Protein AF-A0AAJ1WZ90-F1 (afdb_monomer_lite)

Secondary structure (DSSP, 8-state):
-HHHHHHIIIII---SSHHHHHHHHHHHHHIIIII--BGGGTTB-HHHHHHHHHHH-GGG-SS-GGGGS-------SSS--------

Organism: NCBI:txid269660

Radius of gyration: 16.78 Å; chains: 1; bounding box: 38×35×43 Å

Structure (mmCIF, N/CA/C/O backbone):
data_AF-A0AAJ1WZ90-F1
#
_entry.id   AF-A0AAJ1WZ90-F1
#
loop_
_atom_site.group_PDB
_atom_site.id
_atom_site.type_symbol
_atom_site.label_atom_id
_atom_site.label_alt_id
_atom_site.label_comp_id
_atom_site.label_asym_id
_atom_site.label_entity_id
_atom_site.label_seq_id
_atom_site.pdbx_PDB_ins_code
_atom_site.Cartn_x
_atom_site.Cartn_y
_atom_site.Cartn_z
_atom_site.occupancy
_a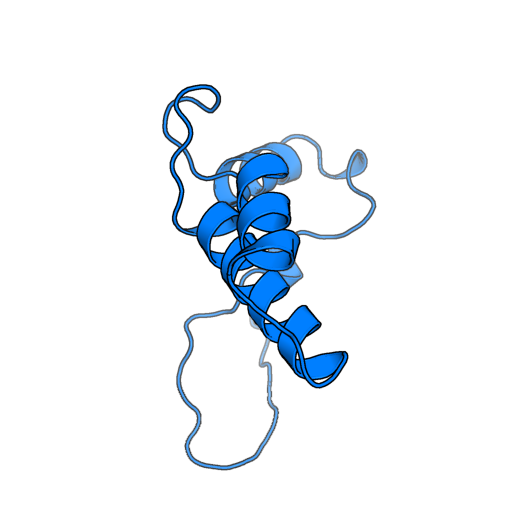tom_site.B_iso_or_equiv
_atom_site.auth_seq_id
_atom_site.auth_comp_id
_atom_site.auth_asym_id
_atom_site.auth_atom_id
_atom_site.pdbx_PDB_model_num
ATOM 1 N N . MET A 1 1 ? -6.210 6.065 -8.077 1.00 77.06 1 MET A N 1
ATOM 2 C CA . MET A 1 1 ? -5.167 5.022 -8.141 1.00 77.06 1 MET A CA 1
ATOM 3 C C . MET A 1 1 ? -5.222 4.206 -9.427 1.00 77.06 1 MET A C 1
ATOM 5 O O . MET A 1 1 ? -4.175 4.059 -10.036 1.00 77.06 1 MET A O 1
ATOM 9 N N . ASN A 1 2 ? -6.397 3.762 -9.897 1.00 78.12 2 ASN A N 1
ATOM 10 C CA . ASN A 1 2 ? -6.505 3.021 -11.169 1.00 78.12 2 ASN A CA 1
ATOM 11 C C . ASN A 1 2 ? -5.861 3.745 -12.355 1.00 78.12 2 ASN A C 1
ATOM 13 O O . ASN A 1 2 ? -5.142 3.122 -13.122 1.00 78.12 2 ASN A O 1
ATOM 17 N N . ARG A 1 3 ? -6.032 5.071 -12.454 1.00 84.62 3 ARG A N 1
ATOM 18 C CA . ARG A 1 3 ? -5.322 5.874 -13.459 1.00 84.62 3 ARG A CA 1
ATOM 19 C C . ARG A 1 3 ? -3.796 5.809 -13.302 1.00 84.62 3 ARG A C 1
ATOM 21 O O . ARG A 1 3 ? -3.118 5.593 -14.286 1.00 84.62 3 ARG A O 1
ATOM 28 N N . THR A 1 4 ? -3.263 5.944 -12.086 1.00 81.25 4 THR A N 1
ATOM 29 C CA . THR A 1 4 ? -1.814 5.891 -11.808 1.00 81.25 4 THR A CA 1
ATOM 30 C C . THR A 1 4 ? -1.210 4.523 -12.124 1.00 81.25 4 THR A C 1
ATOM 32 O O . THR A 1 4 ? -0.181 4.456 -12.783 1.00 81.25 4 THR A O 1
ATOM 35 N N . ILE A 1 5 ? -1.868 3.435 -11.703 1.00 76.94 5 ILE A N 1
ATOM 36 C CA . ILE A 1 5 ? -1.436 2.065 -12.017 1.00 76.94 5 ILE A CA 1
ATOM 37 C C . ILE A 1 5 ? -1.493 1.842 -13.532 1.00 76.94 5 ILE A C 1
ATOM 39 O O . ILE A 1 5 ? -0.547 1.314 -14.112 1.00 76.94 5 ILE A O 1
ATOM 43 N N . LYS A 1 6 ? -2.566 2.289 -14.194 1.00 82.00 6 LYS A N 1
ATOM 44 C CA . LYS A 1 6 ? -2.712 2.186 -15.650 1.00 82.00 6 LYS A CA 1
ATOM 45 C C . LYS A 1 6 ? -1.644 2.992 -16.393 1.00 82.00 6 LYS A C 1
ATOM 47 O O . LYS A 1 6 ? -1.026 2.466 -17.303 1.00 82.00 6 LYS A O 1
ATOM 52 N N . ASP A 1 7 ? -1.377 4.230 -15.992 1.00 79.19 7 ASP A N 1
ATOM 53 C CA . ASP A 1 7 ? -0.353 5.062 -16.632 1.00 79.19 7 ASP A CA 1
ATOM 54 C C . ASP A 1 7 ? 1.054 4.470 -16.434 1.00 79.19 7 ASP A C 1
ATOM 56 O O . ASP A 1 7 ? 1.823 4.404 -17.391 1.00 79.19 7 ASP A O 1
ATOM 60 N N . ALA A 1 8 ? 1.373 3.956 -15.240 1.00 70.12 8 ALA A N 1
ATOM 61 C CA . ALA A 1 8 ? 2.639 3.268 -14.988 1.00 70.12 8 ALA A CA 1
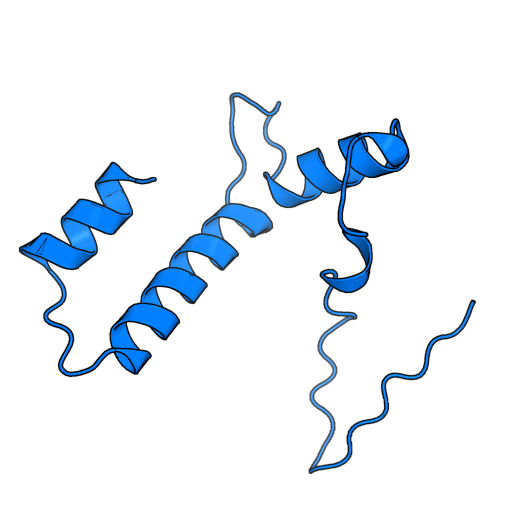ATOM 62 C C . ALA A 1 8 ? 2.781 2.009 -15.864 1.00 70.12 8 ALA A C 1
ATOM 64 O O . ALA A 1 8 ? 3.793 1.824 -16.532 1.00 70.12 8 ALA A O 1
ATOM 65 N N . THR A 1 9 ? 1.747 1.169 -15.911 1.00 73.00 9 THR A N 1
ATOM 66 C CA . THR A 1 9 ? 1.767 -0.105 -16.652 1.00 73.00 9 THR A CA 1
ATOM 67 C C . THR A 1 9 ? 1.713 0.055 -18.172 1.00 73.00 9 THR A C 1
ATOM 69 O O . THR A 1 9 ? 2.246 -0.791 -18.876 1.00 73.00 9 THR A O 1
ATOM 72 N N . VAL A 1 10 ? 1.082 1.112 -18.692 1.00 72.88 10 VAL A N 1
ATOM 73 C CA . VAL A 1 10 ? 0.912 1.319 -20.141 1.00 72.88 10 VAL A CA 1
ATOM 74 C C . VAL A 1 10 ? 2.045 2.145 -20.752 1.00 72.88 10 VAL A C 1
ATOM 76 O O . VAL A 1 10 ? 2.366 1.940 -21.917 1.00 72.88 10 VAL A O 1
ATOM 79 N N . LYS A 1 11 ? 2.634 3.095 -20.010 1.00 67.19 11 LYS A N 1
ATOM 80 C CA . LYS A 1 11 ? 3.578 4.074 -20.585 1.00 67.19 11 LYS A CA 1
ATOM 81 C C . LYS A 1 11 ? 5.004 4.002 -20.050 1.00 67.19 11 LYS A C 1
ATOM 83 O O . LYS A 1 11 ? 5.907 4.433 -20.754 1.00 67.19 11 LYS A O 1
ATOM 88 N N . VAL A 1 12 ? 5.209 3.544 -18.814 1.00 71.56 12 VAL A N 1
ATOM 89 C CA . VAL A 1 12 ? 6.502 3.705 -18.116 1.00 71.56 12 VAL A CA 1
ATOM 90 C C . VAL A 1 12 ? 7.205 2.371 -17.885 1.00 71.56 12 VAL A C 1
ATOM 92 O O . VAL A 1 12 ? 8.427 2.304 -17.958 1.00 71.56 12 VAL A O 1
ATOM 95 N N . PHE A 1 13 ? 6.452 1.302 -17.632 1.00 72.31 13 PHE A N 1
ATOM 96 C CA . PHE A 1 13 ? 7.010 -0.003 -17.297 1.00 72.31 13 PHE A CA 1
ATOM 97 C C . PHE A 1 13 ? 6.620 -1.043 -18.344 1.00 72.31 13 PHE A C 1
ATOM 99 O O . PHE A 1 13 ? 5.460 -1.441 -18.429 1.00 72.31 13 PHE A O 1
ATOM 106 N N . HIS A 1 14 ? 7.608 -1.520 -19.103 1.00 80.00 14 HIS A N 1
ATOM 107 C CA . HIS A 1 14 ? 7.482 -2.757 -19.867 1.00 80.00 14 HIS A CA 1
ATOM 108 C C . HIS A 1 14 ? 7.838 -3.934 -18.959 1.00 80.00 14 HIS A C 1
ATOM 110 O O . HIS A 1 14 ? 8.960 -4.032 -18.463 1.00 80.00 14 HIS A O 1
ATOM 116 N N . TYR A 1 15 ? 6.867 -4.810 -18.711 1.00 85.19 15 TYR A N 1
ATOM 117 C CA . TYR A 1 15 ? 7.092 -6.024 -17.934 1.00 85.19 15 TYR A CA 1
ATOM 118 C C . TYR A 1 15 ? 7.558 -7.139 -18.857 1.00 85.19 15 TYR A C 1
ATOM 120 O O . TYR A 1 15 ? 6.868 -7.482 -19.814 1.00 85.19 15 TYR A O 1
ATOM 128 N N . ASN A 1 16 ? 8.708 -7.722 -18.534 1.00 84.75 16 ASN A N 1
ATOM 129 C CA . ASN A 1 16 ? 9.238 -8.870 -19.265 1.00 84.75 16 ASN A CA 1
ATOM 130 C C . ASN A 1 16 ? 8.446 -10.151 -18.964 1.00 84.75 16 ASN A C 1
ATOM 132 O O . ASN A 1 16 ? 8.453 -11.089 -19.756 1.00 84.75 16 ASN A O 1
ATOM 136 N N . ASP A 1 17 ? 7.771 -10.203 -17.812 1.00 88.12 17 ASP A N 1
ATOM 137 C CA . ASP A 1 17 ? 7.079 -11.387 -17.328 1.00 88.12 17 ASP A CA 1
ATOM 138 C C . ASP A 1 17 ? 5.946 -11.039 -16.343 1.00 88.12 17 ASP A C 1
ATOM 140 O O . ASP A 1 17 ? 5.846 -9.938 -15.800 1.00 88.12 17 ASP A O 1
ATOM 144 N N . LEU A 1 18 ? 5.079 -12.013 -16.068 1.00 89.12 18 LEU A N 1
ATOM 145 C CA . LEU A 1 18 ? 3.937 -11.805 -15.180 1.00 89.12 18 LEU A CA 1
ATOM 146 C C . LEU A 1 18 ? 4.339 -11.584 -13.708 1.00 89.12 18 LEU A C 1
ATOM 148 O O . LEU A 1 18 ? 3.589 -10.950 -12.961 1.00 89.12 18 LEU A O 1
ATOM 152 N N . LYS A 1 19 ? 5.492 -12.093 -13.254 1.00 90.56 19 LYS A N 1
ATOM 153 C CA . LYS A 1 19 ? 5.944 -11.919 -11.865 1.00 90.56 19 LYS A CA 1
ATOM 154 C C . LYS A 1 19 ? 6.359 -10.474 -11.613 1.00 90.56 19 LYS A C 1
ATOM 156 O O . LYS A 1 19 ? 5.968 -9.932 -10.581 1.00 90.56 19 LYS A O 1
ATOM 161 N N . SER A 1 20 ? 7.062 -9.830 -12.548 1.00 86.94 20 SER A N 1
ATOM 162 C CA . SER A 1 20 ? 7.423 -8.410 -12.422 1.00 86.94 20 SER A CA 1
ATOM 163 C C . SER A 1 20 ? 6.188 -7.500 -12.379 1.00 86.94 20 SER A C 1
ATOM 165 O O . SER A 1 20 ? 6.118 -6.608 -11.530 1.00 86.94 20 SER A O 1
ATOM 167 N N . LEU A 1 21 ? 5.154 -7.791 -13.177 1.00 87.31 21 LEU A N 1
ATOM 168 C CA . LEU A 1 21 ? 3.863 -7.094 -13.084 1.00 87.31 21 LEU A CA 1
ATOM 169 C C . LEU A 1 21 ? 3.202 -7.285 -11.709 1.00 87.31 21 LEU A C 1
ATOM 171 O O . LEU A 1 21 ? 2.772 -6.313 -11.086 1.00 87.31 21 LEU A O 1
ATOM 175 N N . ARG A 1 22 ? 3.134 -8.526 -11.210 1.00 90.06 22 ARG A N 1
ATOM 176 C CA . ARG A 1 22 ? 2.532 -8.835 -9.901 1.00 90.06 22 ARG A CA 1
ATOM 177 C C . ARG A 1 22 ? 3.258 -8.138 -8.755 1.00 90.06 22 ARG A C 1
ATOM 179 O O . ARG A 1 22 ? 2.598 -7.557 -7.899 1.00 90.06 22 ARG A O 1
ATOM 186 N N . ALA A 1 23 ? 4.589 -8.170 -8.755 1.00 88.94 23 ALA A N 1
ATOM 187 C CA . ALA A 1 23 ? 5.400 -7.507 -7.741 1.00 88.94 23 ALA A CA 1
ATOM 188 C C . ALA A 1 23 ? 5.137 -5.997 -7.725 1.00 88.94 23 ALA A C 1
ATOM 190 O O . ALA A 1 23 ? 4.923 -5.412 -6.664 1.00 88.94 23 ALA A O 1
ATOM 191 N N . HIS A 1 24 ? 5.065 -5.369 -8.899 1.00 86.25 24 HIS A N 1
ATOM 192 C CA . HIS A 1 24 ? 4.834 -3.935 -8.977 1.00 86.25 24 HIS A CA 1
ATOM 193 C C . HIS A 1 24 ? 3.423 -3.538 -8.522 1.00 86.25 24 HIS A C 1
ATOM 195 O O . HIS A 1 24 ? 3.258 -2.595 -7.747 1.00 86.25 24 HIS A O 1
ATOM 201 N N . VAL A 1 25 ? 2.397 -4.289 -8.939 1.00 88.00 25 VAL A N 1
ATOM 202 C CA . VAL A 1 25 ? 1.021 -4.080 -8.462 1.00 88.00 25 VAL A CA 1
ATOM 203 C C . VAL A 1 25 ? 0.946 -4.246 -6.945 1.00 88.00 25 VAL A C 1
ATOM 205 O O . VAL A 1 25 ? 0.316 -3.423 -6.281 1.00 88.00 25 VAL A O 1
ATOM 208 N N . LEU A 1 26 ? 1.622 -5.252 -6.384 1.00 89.69 26 LEU A N 1
ATOM 209 C CA . LEU A 1 26 ? 1.664 -5.471 -4.941 1.00 89.69 26 LEU A CA 1
ATOM 210 C C . LEU A 1 26 ? 2.260 -4.267 -4.205 1.00 89.69 26 LEU A C 1
ATOM 212 O O . LEU A 1 26 ? 1.672 -3.813 -3.228 1.00 89.69 26 LEU A O 1
ATOM 216 N N . VAL A 1 27 ? 3.368 -3.699 -4.690 1.00 88.19 27 VAL A N 1
ATOM 217 C CA . VAL A 1 27 ? 3.969 -2.492 -4.095 1.00 88.19 27 VAL A CA 1
ATOM 218 C C . VAL A 1 27 ? 2.980 -1.324 -4.091 1.00 88.19 27 VAL A C 1
ATOM 220 O O . VAL A 1 27 ? 2.807 -0.678 -3.057 1.00 88.19 27 VAL A O 1
ATOM 223 N N . PHE A 1 28 ? 2.276 -1.077 -5.201 1.00 86.50 28 PHE A N 1
ATOM 224 C CA . PHE A 1 28 ? 1.268 -0.013 -5.263 1.00 86.50 28 PHE A CA 1
ATOM 225 C C . PHE A 1 28 ? 0.106 -0.238 -4.295 1.00 86.50 28 PHE A C 1
ATOM 227 O O . PHE A 1 28 ? -0.294 0.691 -3.590 1.00 86.50 28 PHE A O 1
ATOM 234 N N . VAL A 1 29 ? -0.439 -1.456 -4.259 1.00 89.88 29 VAL A N 1
ATOM 235 C CA . VAL A 1 29 ? -1.559 -1.812 -3.380 1.00 89.88 29 VAL A CA 1
ATOM 236 C C . VAL A 1 29 ? -1.147 -1.674 -1.916 1.00 89.88 29 VAL A C 1
ATOM 238 O O . VAL A 1 29 ? -1.871 -1.048 -1.144 1.00 89.88 29 VAL A O 1
ATOM 241 N N . THR A 1 30 ? 0.034 -2.166 -1.544 1.00 88.56 30 THR A N 1
ATOM 242 C CA . THR A 1 30 ? 0.579 -2.045 -0.187 1.00 88.56 30 THR A CA 1
ATOM 243 C C . THR A 1 30 ? 0.777 -0.580 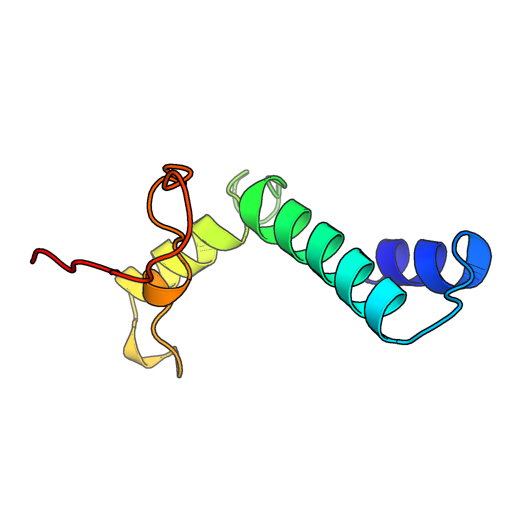0.198 1.00 88.56 30 THR A C 1
ATOM 245 O O . THR A 1 30 ? 0.255 -0.135 1.219 1.00 88.56 30 THR A O 1
ATOM 248 N N . ALA A 1 31 ? 1.452 0.215 -0.635 1.00 89.12 31 ALA A N 1
ATOM 249 C CA . ALA A 1 31 ? 1.677 1.632 -0.348 1.00 89.12 31 ALA A CA 1
ATOM 250 C C . ALA A 1 31 ? 0.359 2.407 -0.194 1.00 89.12 31 ALA A C 1
ATOM 252 O O . ALA A 1 31 ? 0.218 3.246 0.696 1.00 89.12 31 ALA A O 1
ATOM 253 N N . TYR A 1 32 ? -0.639 2.118 -1.023 1.00 89.69 32 TYR A N 1
ATOM 254 C CA . TYR A 1 32 ? -1.936 2.769 -0.904 1.00 89.69 32 TYR A CA 1
ATOM 255 C C . TYR A 1 32 ? -2.699 2.350 0.344 1.00 89.69 32 TYR A C 1
ATOM 257 O O . TYR A 1 32 ? -3.206 3.213 1.056 1.00 89.69 32 TYR A O 1
ATOM 265 N N . ASN A 1 33 ? -2.773 1.049 0.617 1.00 91.19 33 ASN A N 1
ATOM 266 C CA . ASN A 1 33 ? -3.547 0.536 1.738 1.00 91.19 33 ASN A CA 1
ATOM 267 C C . ASN A 1 33 ? -2.954 0.970 3.081 1.00 91.19 33 ASN A C 1
ATOM 269 O O . ASN A 1 33 ? -3.716 1.304 3.987 1.00 91.19 33 ASN A O 1
ATOM 273 N N . PHE A 1 34 ? -1.623 1.007 3.195 1.00 89.62 34 PHE A N 1
ATOM 274 C CA . PHE A 1 34 ? -0.942 1.211 4.474 1.00 89.62 34 PHE A CA 1
ATOM 275 C C . PHE A 1 34 ? -0.294 2.587 4.650 1.00 89.62 34 PHE A C 1
ATOM 277 O O . PHE A 1 34 ? -0.250 3.070 5.775 1.00 89.62 34 PHE A O 1
ATOM 284 N N . ALA A 1 35 ? 0.192 3.243 3.592 1.00 88.56 35 ALA A N 1
ATOM 285 C CA . ALA A 1 35 ? 0.921 4.513 3.722 1.00 88.56 35 ALA A CA 1
ATOM 286 C C . ALA A 1 35 ? 0.102 5.741 3.290 1.00 88.56 35 ALA A C 1
ATOM 288 O O . ALA A 1 35 ? 0.385 6.868 3.711 1.00 88.56 35 ALA A O 1
ATOM 289 N N . LYS A 1 36 ? -0.920 5.568 2.441 1.00 90.75 36 LYS A N 1
ATOM 290 C CA . LYS A 1 36 ? -1.686 6.699 1.909 1.00 90.75 36 LYS A CA 1
ATOM 291 C C . LYS A 1 36 ? -2.838 7.084 2.835 1.00 90.75 36 LYS A C 1
ATOM 293 O O . LYS A 1 36 ? -3.845 6.395 2.907 1.00 90.75 36 LYS A O 1
ATOM 298 N N . HIS A 1 37 ? -2.751 8.267 3.434 1.00 94.12 37 HIS A N 1
ATOM 299 C CA . HIS A 1 37 ? -3.880 8.884 4.130 1.00 94.12 37 HIS A CA 1
ATOM 300 C C . HIS A 1 37 ? -4.823 9.566 3.133 1.00 94.12 37 HIS A C 1
ATOM 302 O O . HIS A 1 37 ? -4.394 10.380 2.305 1.00 94.12 37 HIS A O 1
ATOM 308 N N . LEU A 1 38 ? -6.118 9.251 3.202 1.00 93.81 38 LEU A N 1
ATOM 309 C CA . LEU A 1 38 ? -7.114 9.784 2.273 1.00 93.81 38 LEU A CA 1
ATOM 310 C C . LEU A 1 38 ? -7.983 10.845 2.941 1.00 93.81 38 LEU A C 1
ATOM 312 O O . LEU A 1 38 ? -8.594 10.608 3.979 1.00 93.81 38 LEU A O 1
ATOM 316 N N . LYS A 1 39 ? -8.105 12.018 2.305 1.00 94.50 39 LYS A N 1
ATOM 317 C CA . LYS A 1 39 ? -8.955 13.115 2.803 1.00 94.50 39 LYS A CA 1
ATOM 318 C C . LYS A 1 39 ? -10.419 12.682 2.958 1.00 94.50 39 LYS A C 1
ATOM 320 O O . LYS A 1 39 ? -11.044 13.037 3.949 1.00 94.50 39 LYS A O 1
ATOM 325 N N . ALA A 1 40 ? -10.925 11.880 2.020 1.00 94.38 40 ALA A N 1
ATOM 326 C CA . ALA A 1 40 ? -12.281 11.329 2.069 1.00 94.38 40 ALA A CA 1
ATOM 327 C C . ALA A 1 40 ? -12.511 10.402 3.278 1.00 94.38 40 ALA A C 1
ATOM 329 O O . ALA A 1 40 ? -13.621 10.330 3.788 1.00 94.38 40 ALA A O 1
ATOM 330 N N . LEU A 1 41 ? -11.454 9.752 3.778 1.00 94.25 41 LEU A N 1
ATOM 331 C CA . LEU A 1 41 ? -11.490 8.871 4.948 1.00 94.25 41 LEU A CA 1
ATOM 332 C C . LEU A 1 41 ? -10.997 9.592 6.208 1.00 94.25 41 LEU A C 1
ATOM 334 O O . LEU A 1 41 ? -10.317 9.006 7.044 1.00 94.25 41 LEU A O 1
ATOM 338 N N . ARG A 1 42 ? -11.267 10.899 6.329 1.00 95.31 42 ARG A N 1
ATOM 339 C CA . ARG A 1 42 ? -10.848 11.721 7.481 1.00 95.31 42 ARG A CA 1
ATOM 340 C C . ARG A 1 42 ? -9.341 11.643 7.769 1.00 95.31 42 ARG A C 1
ATOM 342 O O . ARG A 1 42 ? -8.922 11.668 8.918 1.00 95.31 42 ARG A O 1
ATOM 349 N N . ARG A 1 43 ? -8.523 11.565 6.712 1.00 94.44 43 ARG A N 1
ATOM 350 C CA . ARG A 1 43 ? -7.060 11.396 6.785 1.00 94.44 43 ARG A CA 1
ATOM 351 C C . ARG A 1 43 ? -6.611 10.112 7.492 1.00 94.44 43 ARG A C 1
ATOM 353 O O . ARG A 1 43 ? -5.512 10.090 8.022 1.00 94.44 43 ARG A O 1
ATOM 360 N N . THR A 1 44 ? -7.401 9.046 7.447 1.00 95.81 44 THR A N 1
ATOM 361 C CA . THR A 1 44 ? -6.952 7.698 7.831 1.00 95.81 44 THR A CA 1
ATOM 362 C C . THR A 1 44 ? -6.464 6.922 6.609 1.00 95.81 44 THR A C 1
ATOM 364 O O . THR A 1 44 ? -6.703 7.329 5.459 1.00 95.81 44 THR A O 1
ATOM 367 N N . THR A 1 45 ? -5.737 5.829 6.841 1.00 95.31 45 THR A N 1
ATOM 368 C CA . THR A 1 45 ? -5.356 4.911 5.763 1.00 95.31 45 THR A CA 1
ATOM 369 C C . THR A 1 45 ? -6.535 3.999 5.398 1.00 95.31 45 THR A C 1
ATOM 371 O O . THR A 1 45 ? -7.384 3.708 6.252 1.00 95.31 45 THR A O 1
ATOM 374 N N . PRO A 1 46 ? -6.621 3.519 4.143 1.00 93.69 46 PRO A N 1
ATOM 375 C CA . PRO A 1 46 ? -7.641 2.553 3.747 1.00 93.69 46 PRO A CA 1
ATOM 376 C C . PRO A 1 46 ? -7.655 1.310 4.639 1.00 93.69 46 PRO A C 1
ATOM 378 O O . PRO A 1 46 ? -8.725 0.841 5.017 1.00 93.69 46 PRO A O 1
ATOM 381 N N . PHE A 1 47 ? -6.478 0.808 5.025 1.00 91.75 47 PHE A N 1
ATOM 382 C CA . PHE A 1 47 ? -6.372 -0.340 5.918 1.00 91.75 47 PHE A CA 1
ATOM 383 C C . PHE A 1 47 ? -7.001 -0.067 7.287 1.00 91.75 47 PHE A C 1
ATOM 385 O O . PHE A 1 47 ? -7.836 -0.842 7.739 1.00 91.75 47 PHE A O 1
ATOM 392 N N . GLN A 1 48 ? -6.673 1.065 7.916 1.00 93.06 48 GLN A N 1
ATOM 393 C CA . GLN A 1 48 ? -7.259 1.449 9.204 1.00 93.06 48 GLN A CA 1
ATOM 394 C C . GLN A 1 48 ? -8.781 1.587 9.125 1.00 93.06 48 GLN A C 1
ATOM 396 O O . GLN A 1 48 ? -9.486 1.138 10.026 1.00 93.06 48 GLN A O 1
ATOM 401 N N . THR A 1 49 ? -9.288 2.171 8.037 1.00 93.81 49 THR A N 1
ATOM 402 C CA . THR A 1 49 ? -10.734 2.287 7.804 1.00 93.81 49 THR A CA 1
ATOM 403 C C . THR A 1 49 ? -11.392 0.910 7.733 1.00 93.81 49 THR A C 1
ATOM 405 O O . THR A 1 49 ? -12.421 0.695 8.369 1.00 93.81 49 THR A O 1
ATOM 408 N N . ASN A 1 50 ? -10.786 -0.035 7.009 1.00 91.06 50 ASN A N 1
ATOM 409 C CA . ASN A 1 50 ? -11.301 -1.398 6.900 1.00 91.06 50 ASN A CA 1
ATOM 410 C C . ASN A 1 50 ? -11.259 -2.140 8.239 1.00 91.06 50 ASN A C 1
ATOM 412 O O . ASN A 1 50 ? -12.237 -2.796 8.581 1.00 91.06 50 ASN A O 1
ATOM 416 N N . CYS A 1 51 ? -10.178 -2.012 9.015 1.00 89.56 51 CYS A N 1
ATOM 417 C CA . CYS A 1 51 ? -10.100 -2.605 10.352 1.00 89.56 51 CYS A CA 1
ATOM 418 C C . CYS A 1 51 ? -11.193 -2.055 11.269 1.00 89.56 51 CYS A C 1
ATOM 420 O O . CYS A 1 51 ? -11.887 -2.826 11.916 1.00 89.56 51 CYS A O 1
ATOM 422 N N . HIS A 1 52 ? -11.402 -0.736 11.273 1.00 91.31 52 HIS A N 1
ATOM 423 C CA . HIS A 1 52 ? -12.461 -0.124 12.071 1.00 91.31 52 HIS A CA 1
ATOM 424 C C . HIS A 1 52 ? -13.854 -0.608 11.645 1.00 91.31 52 HIS A C 1
ATOM 426 O O . HIS A 1 52 ? -14.679 -0.936 12.493 1.00 91.31 52 HIS A O 1
ATOM 432 N N . ALA A 1 53 ? -14.113 -0.695 10.337 1.00 91.56 53 ALA A N 1
ATOM 433 C CA . ALA A 1 53 ? -15.370 -1.224 9.820 1.00 91.56 53 ALA A CA 1
ATOM 434 C C . ALA A 1 53 ? -15.582 -2.696 10.212 1.00 91.56 53 ALA A C 1
ATOM 436 O O . ALA A 1 53 ? -16.684 -3.052 10.614 1.00 91.56 53 ALA A O 1
ATOM 437 N N . TRP A 1 54 ? -14.533 -3.521 10.157 1.00 89.44 54 TRP A N 1
ATOM 438 C CA . TRP A 1 54 ? -14.580 -4.920 10.580 1.00 89.44 54 TRP A CA 1
ATOM 439 C C . TRP A 1 54 ? -14.849 -5.071 12.077 1.00 89.44 54 TRP A C 1
ATOM 441 O O . TRP A 1 54 ? -15.687 -5.876 12.456 1.00 89.44 54 TRP A O 1
ATOM 451 N N . THR A 1 55 ? -14.194 -4.278 12.930 1.00 89.19 55 THR A N 1
ATOM 452 C CA . THR A 1 55 ? -14.436 -4.312 14.381 1.00 89.19 55 THR A CA 1
ATOM 453 C C . THR A 1 55 ? -15.882 -3.952 14.726 1.00 89.19 55 THR A C 1
ATOM 455 O O . THR A 1 55 ? -16.436 -4.507 15.669 1.00 89.19 55 THR A O 1
ATOM 458 N N . ASN A 1 56 ? -16.494 -3.033 13.974 1.00 92.00 56 ASN A N 1
ATOM 459 C CA . ASN A 1 56 ? -17.866 -2.593 14.223 1.00 92.00 56 ASN A CA 1
ATOM 460 C C . ASN A 1 56 ? -18.930 -3.542 13.647 1.00 92.00 56 ASN A C 1
ATOM 462 O O . ASN A 1 56 ? -20.010 -3.646 14.220 1.00 92.00 56 ASN A O 1
ATOM 466 N N . ASP A 1 57 ? -18.665 -4.178 12.503 1.00 91.94 57 ASP A N 1
ATOM 467 C CA . ASP A 1 57 ? -19.616 -5.063 11.818 1.00 91.94 57 ASP A CA 1
ATOM 468 C C . ASP A 1 57 ? -18.871 -6.178 11.053 1.00 91.94 57 ASP A C 1
ATOM 470 O O . ASP A 1 57 ? -18.671 -6.087 9.833 1.00 91.94 57 ASP A O 1
ATOM 474 N N . PRO A 1 58 ? -18.393 -7.217 11.764 1.00 87.50 58 PRO A N 1
ATOM 475 C CA . PRO A 1 58 ? -17.567 -8.266 11.172 1.00 87.50 58 PRO A CA 1
ATOM 476 C C . PRO A 1 58 ? -18.347 -9.158 10.197 1.00 87.50 58 PRO A C 1
ATOM 478 O O . PRO A 1 58 ? -17.754 -9.654 9.238 1.00 87.50 58 PRO A O 1
ATOM 481 N N . ASP A 1 59 ? -19.663 -9.310 10.377 1.00 89.62 59 ASP A N 1
ATOM 482 C CA . ASP A 1 59 ? -20.519 -10.190 9.566 1.00 89.62 59 ASP A CA 1
ATOM 483 C C . ASP A 1 59 ? -20.662 -9.710 8.113 1.00 89.62 59 ASP A C 1
ATOM 485 O O . ASP A 1 59 ? -20.912 -10.501 7.199 1.00 89.62 59 ASP A O 1
ATOM 489 N N . ARG A 1 60 ? -20.430 -8.416 7.852 1.00 88.38 60 ARG A N 1
ATOM 490 C CA . ARG A 1 60 ? -20.354 -7.870 6.485 1.00 88.38 60 ARG A CA 1
ATOM 491 C C . ARG A 1 60 ? -19.128 -8.336 5.704 1.00 88.38 60 ARG A C 1
ATOM 493 O O . ARG A 1 60 ? -19.088 -8.169 4.481 1.00 88.38 60 ARG A O 1
ATOM 500 N N . PHE A 1 61 ? -18.118 -8.889 6.372 1.00 85.44 61 PHE A N 1
ATOM 501 C CA . PHE A 1 61 ? -16.860 -9.282 5.752 1.00 85.44 61 PHE A CA 1
ATOM 502 C C . PHE A 1 61 ? -16.777 -10.799 5.594 1.00 85.44 61 PHE A C 1
ATOM 504 O O . PHE A 1 61 ? -16.872 -11.563 6.544 1.00 85.44 61 PHE A O 1
ATOM 511 N N . ARG A 1 62 ? -16.494 -11.253 4.367 1.00 84.94 62 ARG A N 1
ATOM 512 C CA . ARG A 1 62 ? -16.289 -12.684 4.069 1.00 84.94 62 ARG A CA 1
ATOM 513 C C . ARG A 1 62 ? -14.943 -13.227 4.561 1.00 84.94 62 ARG A C 1
ATOM 515 O O . ARG A 1 62 ? -14.722 -14.431 4.505 1.00 84.94 62 ARG A O 1
ATOM 522 N N . ILE A 1 63 ? -14.017 -12.346 4.944 1.00 79.62 63 ILE A N 1
ATOM 523 C CA . ILE A 1 63 ? -12.637 -12.691 5.295 1.00 79.62 63 ILE A CA 1
ATOM 524 C C . ILE A 1 63 ? -12.238 -11.904 6.542 1.00 79.62 63 ILE A C 1
ATOM 526 O O . ILE A 1 63 ? -12.465 -10.696 6.611 1.00 79.62 63 ILE A O 1
ATOM 530 N N . ASN A 1 64 ? -11.605 -12.583 7.501 1.00 69.12 64 ASN A N 1
ATOM 531 C CA . ASN A 1 64 ? -11.049 -11.936 8.682 1.00 69.12 64 ASN A CA 1
ATOM 532 C C . ASN A 1 64 ? -9.822 -11.084 8.302 1.00 69.12 64 ASN A C 1
ATOM 534 O O . ASN A 1 64 ? -8.807 -11.604 7.835 1.00 69.12 64 ASN A O 1
ATOM 538 N N . LEU A 1 65 ? -9.923 -9.770 8.516 1.00 67.12 65 LEU A N 1
ATOM 539 C CA . LEU A 1 65 ? -8.885 -8.791 8.183 1.00 67.12 65 LEU A CA 1
ATOM 540 C C . LEU A 1 65 ? -7.661 -8.855 9.115 1.00 67.12 65 LEU A C 1
ATOM 542 O O . LEU A 1 65 ? -6.572 -8.462 8.694 1.00 67.12 65 LEU A O 1
ATOM 546 N N . HIS A 1 66 ? -7.790 -9.401 10.331 1.00 65.75 66 HIS A N 1
ATOM 547 C CA . HIS A 1 66 ? -6.676 -9.510 11.284 1.00 65.75 66 HIS A CA 1
ATOM 548 C C . HIS A 1 66 ? -5.563 -10.450 10.815 1.00 65.75 66 HIS A C 1
ATOM 550 O O . HIS A 1 66 ? -4.402 -10.218 11.137 1.00 65.75 66 HIS A O 1
ATOM 556 N N . HIS A 1 67 ? -5.879 -11.457 9.995 1.00 64.19 67 HIS A N 1
ATOM 557 C CA . HIS A 1 67 ? -4.869 -12.346 9.407 1.00 64.19 67 HIS A CA 1
ATOM 558 C C . HIS A 1 67 ? -3.947 -11.645 8.395 1.00 64.19 67 HIS A C 1
ATOM 560 O O . HIS A 1 67 ? -2.909 -12.194 8.037 1.00 64.19 67 HIS A O 1
ATOM 566 N N . PHE A 1 68 ? -4.303 -10.439 7.938 1.00 62.81 68 PHE A N 1
ATOM 567 C CA . PHE A 1 68 ? -3.475 -9.628 7.042 1.00 62.81 68 PHE A CA 1
ATOM 568 C C . PHE A 1 68 ? -2.700 -8.530 7.757 1.00 62.81 68 PHE A C 1
ATOM 570 O O . PHE A 1 68 ? -2.011 -7.766 7.085 1.00 62.81 68 PHE A O 1
ATOM 577 N N . ILE A 1 69 ? -2.800 -8.431 9.085 1.00 60.94 69 ILE A N 1
ATOM 578 C CA . ILE A 1 69 ? -1.841 -7.657 9.865 1.00 60.94 69 ILE A CA 1
ATOM 579 C C . ILE A 1 69 ? -0.571 -8.507 9.868 1.00 60.94 69 ILE A C 1
ATOM 581 O O . ILE A 1 69 ? -0.554 -9.549 10.528 1.00 60.94 69 ILE A O 1
ATOM 585 N N . PRO A 1 70 ? 0.497 -8.125 9.142 1.00 54.16 70 PRO A N 1
ATOM 586 C CA . PRO A 1 70 ? 1.779 -8.725 9.435 1.00 54.16 70 PRO A CA 1
ATOM 587 C C . PRO A 1 70 ? 2.059 -8.320 10.881 1.00 54.16 70 PRO A C 1
ATOM 589 O O . PRO A 1 70 ? 2.092 -7.126 11.196 1.00 54.16 70 PRO A O 1
ATOM 592 N N . GLY A 1 71 ? 2.221 -9.297 11.775 1.00 54.38 71 GLY A N 1
ATOM 593 C CA . GLY A 1 71 ? 2.863 -9.021 13.056 1.00 54.38 71 GLY A CA 1
ATOM 594 C C . GLY A 1 71 ? 4.170 -8.250 12.809 1.00 54.38 71 GLY A C 1
ATOM 595 O O . GLY A 1 71 ? 4.691 -8.290 11.688 1.00 54.38 71 GLY A O 1
ATOM 596 N N . PRO A 1 72 ? 4.690 -7.510 13.805 1.00 45.44 72 PRO A N 1
ATOM 597 C CA . PRO A 1 72 ? 5.930 -6.756 13.645 1.00 45.44 72 PRO A CA 1
ATOM 598 C C . PRO A 1 72 ? 6.968 -7.633 12.942 1.00 45.44 72 PRO A C 1
ATOM 600 O O . PRO A 1 72 ? 7.246 -8.742 13.397 1.00 45.44 72 PRO A O 1
ATOM 603 N N . TYR A 1 73 ? 7.454 -7.178 11.781 1.00 41.88 73 TYR A N 1
ATOM 604 C CA . TYR A 1 73 ? 8.432 -7.915 10.989 1.00 41.88 73 TYR A CA 1
ATOM 605 C C . TYR A 1 73 ? 9.721 -7.997 11.805 1.00 41.88 73 TYR A C 1
ATOM 607 O O . TYR A 1 73 ? 10.543 -7.084 11.788 1.00 41.88 73 TYR A O 1
ATOM 615 N N . ILE A 1 74 ? 9.865 -9.076 12.568 1.00 42.31 74 ILE A N 1
ATOM 616 C CA . ILE A 1 74 ? 11.138 -9.4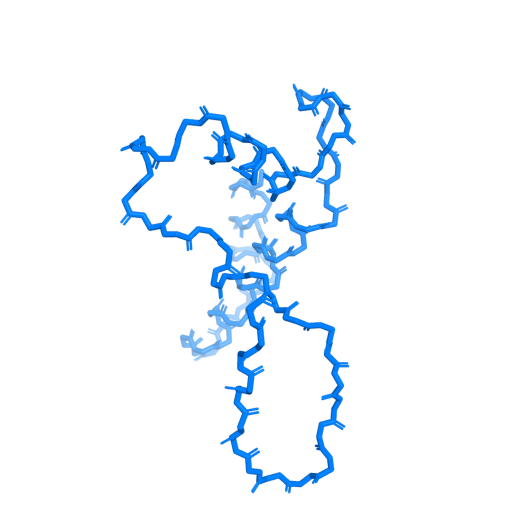95 13.129 1.00 42.31 74 ILE A CA 1
ATOM 617 C C . ILE A 1 74 ? 11.761 -10.344 12.021 1.00 42.31 74 ILE A C 1
ATOM 619 O O . ILE A 1 74 ? 11.235 -11.426 11.747 1.00 42.31 74 ILE A O 1
ATOM 623 N N . PRO A 1 75 ? 12.813 -9.879 11.320 1.00 36.66 75 PRO A N 1
ATOM 624 C CA . PRO A 1 75 ? 13.537 -10.750 10.411 1.00 36.66 75 PRO A CA 1
ATOM 625 C C . PRO A 1 75 ? 14.095 -11.906 11.243 1.00 36.66 75 PRO A C 1
ATOM 627 O O . PRO A 1 75 ? 15.035 -11.730 12.016 1.00 36.66 75 PRO A O 1
ATOM 630 N N . ALA A 1 76 ? 13.467 -13.077 11.136 1.00 41.38 76 ALA A N 1
ATOM 631 C CA . ALA A 1 76 ? 13.983 -14.285 11.749 1.00 41.38 76 ALA A CA 1
ATOM 632 C C . ALA A 1 76 ? 15.334 -14.597 11.087 1.00 41.38 76 ALA A C 1
ATOM 634 O O . ALA A 1 76 ? 15.409 -14.623 9.850 1.00 41.38 76 ALA A O 1
ATOM 635 N N . PRO A 1 77 ? 16.408 -14.812 11.863 1.00 45.34 77 PRO A N 1
ATOM 636 C CA . PRO A 1 77 ? 17.653 -15.280 11.296 1.00 45.34 77 PRO A CA 1
ATOM 637 C C . PRO A 1 77 ? 17.402 -16.700 10.794 1.00 45.34 77 PRO A C 1
ATOM 639 O O . PRO A 1 77 ? 17.239 -17.621 11.583 1.00 45.34 77 PRO A O 1
ATOM 642 N N . THR A 1 78 ? 17.393 -16.865 9.471 1.00 47.84 78 THR A N 1
ATOM 643 C CA . THR A 1 78 ? 17.478 -18.162 8.780 1.00 47.84 78 THR A CA 1
ATOM 644 C C . THR A 1 78 ? 16.380 -19.178 9.125 1.00 47.84 78 THR A C 1
ATOM 646 O O . THR A 1 78 ? 16.518 -20.008 10.011 1.00 47.84 78 THR A O 1
ATOM 649 N N . GLY A 1 79 ? 15.332 -19.180 8.296 1.00 46.91 79 GLY A N 1
ATOM 650 C CA . GLY A 1 79 ? 14.774 -20.424 7.765 1.00 46.91 79 GLY A CA 1
ATOM 651 C C . GLY A 1 79 ? 14.058 -21.367 8.729 1.00 46.91 79 GLY A C 1
ATOM 652 O O . GLY A 1 79 ? 14.346 -22.552 8.695 1.00 46.91 79 GLY A O 1
ATOM 653 N N . GLU A 1 80 ? 13.063 -20.899 9.484 1.00 33.91 80 GLU A N 1
ATOM 654 C CA . GLU A 1 80 ? 11.979 -21.789 9.918 1.00 33.91 80 GLU A CA 1
ATOM 655 C C . GLU A 1 80 ? 10.693 -21.009 10.211 1.00 33.91 80 GLU A C 1
ATOM 657 O O . GLU A 1 80 ? 10.690 -19.976 10.883 1.00 33.91 80 GLU A O 1
ATOM 662 N N . VAL A 1 81 ? 9.586 -21.478 9.634 1.00 46.56 81 VAL A N 1
ATOM 663 C CA . VAL A 1 81 ? 8.258 -20.878 9.779 1.00 46.56 81 VAL A CA 1
ATOM 664 C C . VAL A 1 81 ? 7.691 -21.291 11.133 1.00 46.56 81 VAL A C 1
ATOM 666 O O . VAL A 1 81 ? 7.314 -22.443 11.321 1.00 46.56 81 VAL A O 1
ATOM 669 N N . ALA A 1 82 ? 7.559 -20.340 12.055 1.00 33.53 82 ALA A N 1
ATOM 670 C CA . ALA A 1 82 ? 6.736 -20.507 13.247 1.00 33.53 82 ALA A CA 1
ATOM 671 C C . ALA A 1 82 ? 5.953 -19.218 13.525 1.00 33.53 82 ALA A C 1
ATOM 673 O O . ALA A 1 82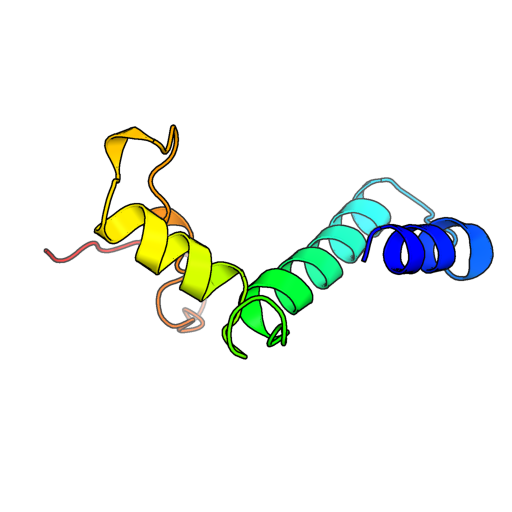 ? 6.439 -18.293 14.175 1.00 33.53 82 ALA A O 1
ATOM 674 N N . VAL A 1 83 ? 4.711 -19.155 13.038 1.00 41.75 83 VAL A N 1
ATOM 675 C CA . VAL A 1 83 ? 3.734 -18.163 13.504 1.00 41.75 83 VAL A CA 1
ATOM 676 C C . VAL A 1 83 ? 3.175 -18.681 14.827 1.00 41.75 83 VAL A C 1
ATOM 678 O O . VAL A 1 83 ? 2.252 -19.493 14.852 1.00 41.75 83 VAL A O 1
ATOM 681 N N . ARG A 1 84 ? 3.777 -18.258 15.943 1.00 31.80 84 ARG A N 1
ATOM 682 C CA . ARG A 1 84 ? 3.230 -18.497 17.282 1.00 31.80 84 ARG A CA 1
ATOM 683 C C . ARG A 1 84 ? 2.123 -17.475 17.542 1.00 31.80 84 ARG A C 1
ATOM 685 O O . ARG A 1 84 ? 2.395 -16.289 17.695 1.00 31.80 84 ARG A O 1
ATOM 692 N N . ILE A 1 85 ? 0.886 -17.957 17.588 1.00 42.31 85 ILE A N 1
ATOM 693 C CA . ILE A 1 85 ? -0.279 -17.201 18.052 1.00 42.31 85 ILE A CA 1
ATOM 694 C C . ILE A 1 85 ? -0.297 -17.286 19.581 1.00 42.31 85 ILE A C 1
ATOM 696 O O . ILE A 1 85 ? -0.335 -18.387 20.127 1.00 42.31 85 ILE A O 1
ATOM 700 N N . HIS A 1 86 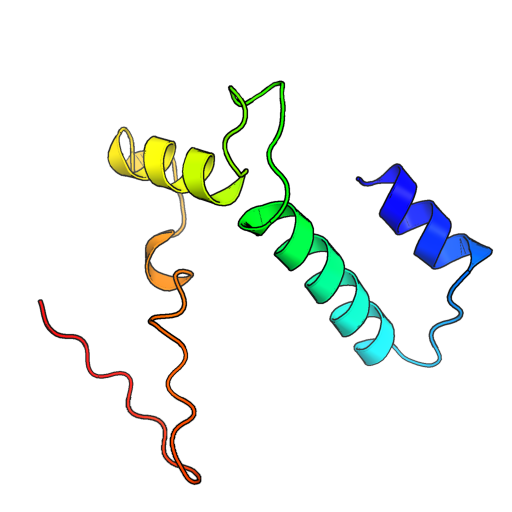? -0.265 -16.145 20.267 1.00 31.88 86 HIS A N 1
ATOM 701 C CA . HIS A 1 86 ? -0.762 -16.057 21.638 1.00 31.88 86 HIS A CA 1
ATOM 702 C C . HIS A 1 86 ? -2.024 -15.197 21.649 1.00 31.88 86 HIS A C 1
ATOM 704 O O . HIS A 1 86 ? -2.096 -14.186 20.949 1.00 31.88 86 HIS A O 1
ATOM 710 N N . SER A 1 87 ? -2.998 -15.731 22.390 1.00 42.28 87 SER A N 1
ATOM 711 C CA . SER A 1 87 ? -4.344 -15.223 22.656 1.00 42.28 87 SER A CA 1
ATOM 712 C C . SER A 1 87 ? -4.370 -13.841 23.295 1.00 42.28 87 SER A C 1
ATOM 714 O O . SER A 1 87 ? -3.359 -13.456 23.922 1.00 42.28 87 SER A O 1
#

Foldseek 3Di:
DVVVLCCCDPPPDDDPDPVVNVVVVVVVVCCQQPVAQDVVQVRDGVLVVVVVVCVVPVVVDPDDSVVVPPDPPPPDPDDDDDPDDDD

Sequence (87 aa):
MNRTIKDATVKVFHYNDLKSLRAHVLVFVTAYNFAKHLKALRRTTPFQTNCHAWTNDPDRFRINLHHFIPGPYIPAPTGEVAVRIHS

pLDDT: mean 76.2, std 19.36, range [31.8, 95.81]